Protein AF-A0A183H5X4-F1 (afdb_monomer)

Foldseek 3Di:
DCVVVCVQVVVVPVVPDDDDDDDDDDPPPPPVVVVCVVVLLVVLVVLLVDADPVLLVSLVVLLVVLPDPDDVVSNQNNLQSLLSSVVRDAFARACQSVLLSLLVVLLPPVCLVVLVSNVSSLVNNLSVLVCVVVSRYDHDCVVVVVSVVSSLPRPSCVVDCNNVSVVVVD

Structure (mmCIF, N/CA/C/O backbone):
data_AF-A0A183H5X4-F1
#
_entry.id   AF-A0A183H5X4-F1
#
loop_
_atom_site.group_PDB
_atom_site.id
_atom_site.type_symbol
_atom_site.label_atom_id
_atom_site.label_alt_id
_atom_site.label_comp_id
_atom_site.label_asym_id
_atom_site.label_entity_id
_atom_site.label_seq_id
_atom_site.pdbx_PDB_ins_code
_atom_site.Cartn_x
_atom_site.Cartn_y
_atom_site.Cartn_z
_atom_site.occupancy
_atom_site.B_iso_or_equiv
_atom_site.auth_seq_id
_atom_site.auth_comp_id
_atom_site.auth_asym_id
_atom_site.auth_atom_id
_atom_site.pdbx_PDB_model_num
ATOM 1 N N . MET A 1 1 ? -10.689 -0.444 -18.650 1.00 39.44 1 MET A N 1
ATOM 2 C CA . MET A 1 1 ? -9.301 -0.706 -18.199 1.00 39.44 1 MET A CA 1
ATOM 3 C C . MET A 1 1 ? -8.584 -1.876 -18.874 1.00 39.44 1 MET A C 1
ATOM 5 O O . MET A 1 1 ? -7.360 -1.835 -18.912 1.00 39.44 1 MET A O 1
ATOM 9 N N . SER A 1 2 ? -9.287 -2.850 -19.479 1.00 42.62 2 SER A N 1
ATOM 10 C CA . SER A 1 2 ? -8.666 -3.866 -20.360 1.00 42.62 2 SER A CA 1
ATOM 11 C C . SER A 1 2 ? -7.697 -3.231 -21.373 1.00 42.62 2 SER A C 1
ATOM 13 O O . SER A 1 2 ? -6.590 -3.710 -21.543 1.00 42.62 2 SER A O 1
ATOM 15 N N . TYR A 1 3 ? -8.033 -2.056 -21.918 1.00 42.81 3 TYR A N 1
ATOM 16 C CA . TYR A 1 3 ? -7.190 -1.339 -22.876 1.00 42.81 3 TYR A CA 1
ATOM 17 C C . TYR A 1 3 ? -5.846 -0.823 -22.341 1.00 42.81 3 TYR A C 1
ATOM 19 O O . TYR A 1 3 ? -4.865 -0.946 -23.053 1.00 42.81 3 TYR A O 1
ATOM 27 N N . ILE A 1 4 ? -5.746 -0.266 -21.127 1.00 48.03 4 ILE A N 1
ATOM 28 C CA . ILE A 1 4 ? -4.452 0.248 -20.623 1.00 48.03 4 ILE A CA 1
ATOM 29 C C . ILE A 1 4 ? -3.540 -0.919 -20.247 1.00 48.03 4 ILE A C 1
ATOM 31 O O . ILE A 1 4 ? -2.370 -0.935 -20.620 1.00 48.03 4 ILE A O 1
ATOM 35 N N . TYR A 1 5 ? -4.100 -1.932 -19.582 1.00 47.09 5 TYR A N 1
ATOM 36 C CA . TYR A 1 5 ? -3.395 -3.180 -19.303 1.00 47.09 5 TYR A CA 1
ATOM 37 C C . TYR A 1 5 ? -2.932 -3.861 -20.599 1.00 47.09 5 TYR A C 1
ATOM 39 O O . TYR A 1 5 ? -1.766 -4.227 -20.713 1.00 47.09 5 TYR A O 1
ATOM 47 N N . ASN A 1 6 ? -3.805 -3.943 -21.608 1.00 46.97 6 ASN A N 1
ATOM 48 C CA . ASN A 1 6 ? -3.473 -4.504 -22.913 1.00 46.97 6 ASN A CA 1
ATOM 49 C C . ASN A 1 6 ? -2.483 -3.634 -23.680 1.00 46.97 6 ASN A C 1
ATOM 51 O O . ASN A 1 6 ? -1.619 -4.195 -24.318 1.00 46.97 6 ASN A O 1
ATOM 55 N N . VAL A 1 7 ? -2.523 -2.303 -23.611 1.00 51.66 7 VAL A N 1
ATOM 56 C CA . VAL A 1 7 ? -1.516 -1.446 -24.265 1.00 51.66 7 VAL A CA 1
ATOM 57 C C . VAL A 1 7 ? -0.145 -1.637 -23.616 1.00 51.66 7 VAL A C 1
ATOM 59 O O . VAL A 1 7 ? 0.864 -1.684 -24.315 1.00 51.66 7 VAL A O 1
ATOM 62 N N . ILE A 1 8 ? -0.087 -1.804 -22.294 1.00 52.06 8 ILE A N 1
ATOM 63 C CA . ILE A 1 8 ? 1.169 -2.092 -21.595 1.00 52.06 8 ILE A CA 1
ATOM 64 C C . ILE A 1 8 ? 1.673 -3.506 -21.944 1.00 52.06 8 ILE A C 1
ATOM 66 O O . ILE A 1 8 ? 2.852 -3.656 -22.252 1.00 52.06 8 ILE A O 1
ATOM 70 N N . ASN A 1 9 ? 0.799 -4.522 -21.971 1.00 48.97 9 ASN A N 1
ATOM 71 C CA . ASN A 1 9 ? 1.170 -5.911 -22.286 1.00 48.97 9 ASN A CA 1
ATOM 72 C C . ASN A 1 9 ? 1.421 -6.184 -23.778 1.00 48.97 9 ASN A C 1
ATOM 74 O O . ASN A 1 9 ? 2.292 -6.980 -24.106 1.00 48.97 9 ASN A O 1
ATOM 78 N N . TYR A 1 10 ? 0.693 -5.538 -24.687 1.00 46.91 10 TYR A N 1
ATOM 79 C CA . TYR A 1 10 ? 0.825 -5.721 -26.137 1.00 46.91 10 TYR A CA 1
ATOM 80 C C . TYR A 1 10 ? 2.208 -5.258 -26.616 1.00 46.91 10 TYR A C 1
ATOM 82 O O . TYR A 1 10 ? 2.874 -5.948 -27.383 1.00 46.91 10 TYR A O 1
ATOM 90 N N . ASN A 1 11 ? 2.708 -4.162 -26.036 1.00 45.00 11 ASN A N 1
ATOM 91 C CA . ASN A 1 11 ? 4.072 -3.676 -26.263 1.00 45.00 11 ASN A CA 1
ATOM 92 C C . ASN A 1 11 ? 5.167 -4.555 -25.619 1.00 45.00 11 ASN A C 1
ATOM 94 O O . ASN A 1 11 ? 6.341 -4.394 -25.940 1.00 45.00 11 ASN A O 1
ATOM 98 N N . LEU A 1 12 ? 4.811 -5.469 -24.707 1.00 49.91 12 LEU A N 1
ATOM 99 C CA . LEU A 1 12 ? 5.718 -6.486 -24.158 1.00 49.91 12 LEU A CA 1
ATOM 100 C C . LEU A 1 12 ? 5.744 -7.754 -25.029 1.00 49.91 12 LEU A C 1
ATOM 102 O O . LEU A 1 12 ? 6.777 -8.415 -25.100 1.00 49.91 12 LEU A O 1
ATOM 106 N N . SER A 1 13 ? 4.635 -8.095 -25.699 1.00 39.81 13 SER A N 1
ATOM 107 C CA . SER A 1 13 ? 4.512 -9.313 -26.514 1.00 39.81 13 SER A CA 1
ATOM 108 C C . SER A 1 13 ? 5.053 -9.195 -27.943 1.00 39.81 13 SER A C 1
ATOM 110 O O . SER A 1 13 ? 5.489 -10.204 -28.490 1.00 39.81 13 SER A O 1
ATOM 112 N N . GLU A 1 14 ? 5.096 -8.000 -28.543 1.00 40.25 14 GLU A N 1
ATOM 113 C CA . GLU A 1 14 ? 5.654 -7.802 -29.901 1.00 40.25 14 GLU A CA 1
ATOM 114 C C . GLU A 1 14 ? 7.188 -7.964 -29.982 1.00 40.25 14 GLU A C 1
ATOM 116 O O . GLU A 1 14 ? 7.762 -7.910 -31.064 1.00 40.25 14 GLU A O 1
ATOM 121 N N . SER A 1 15 ? 7.874 -8.221 -28.862 1.00 42.91 15 SER A N 1
ATOM 122 C CA . SER A 1 15 ? 9.325 -8.460 -28.833 1.00 42.91 15 SER A CA 1
ATOM 123 C C . SER A 1 15 ? 9.739 -9.919 -29.097 1.00 42.91 15 SER A C 1
ATOM 125 O O . SER A 1 15 ? 10.938 -10.178 -29.177 1.00 42.91 15 SER A O 1
ATOM 127 N N . ASN A 1 16 ? 8.798 -10.868 -29.199 1.00 34.72 16 ASN A N 1
ATOM 128 C CA . ASN A 1 16 ? 9.095 -12.310 -29.280 1.00 34.72 16 ASN A CA 1
ATOM 129 C C . ASN A 1 16 ? 8.481 -13.004 -30.513 1.00 34.72 16 ASN A C 1
ATOM 131 O O . ASN A 1 16 ? 8.108 -14.174 -30.437 1.00 34.72 16 ASN A O 1
ATOM 135 N N . SER A 1 17 ? 8.359 -12.320 -31.652 1.00 34.66 17 SER A N 1
ATOM 136 C CA . SER A 1 17 ? 8.155 -13.016 -32.928 1.00 34.66 17 SER A CA 1
ATOM 137 C C . SER A 1 17 ? 9.508 -13.239 -33.598 1.00 34.66 17 SER A C 1
ATOM 139 O O . SER A 1 17 ? 10.118 -12.293 -34.094 1.00 34.66 17 SER A O 1
ATOM 141 N N . ASP A 1 18 ? 9.962 -14.493 -33.558 1.00 40.56 18 ASP A N 1
ATOM 142 C CA . ASP A 1 18 ? 11.098 -15.015 -34.311 1.00 40.56 18 ASP A CA 1
ATOM 143 C C . ASP A 1 18 ? 11.001 -14.606 -35.784 1.00 40.56 18 ASP A C 1
ATOM 145 O O . ASP A 1 18 ? 10.139 -15.102 -36.508 1.00 40.56 18 ASP A O 1
ATOM 149 N N . ASP A 1 19 ? 11.928 -13.760 -36.232 1.00 35.66 19 ASP A N 1
ATOM 150 C CA . ASP A 1 19 ? 12.304 -13.698 -37.638 1.00 35.66 19 ASP A CA 1
ATOM 151 C C . ASP A 1 19 ? 13.794 -14.019 -37.745 1.00 35.66 19 ASP A C 1
ATOM 153 O O . ASP A 1 19 ? 14.685 -13.332 -37.235 1.00 35.66 19 ASP A O 1
ATOM 157 N N . THR A 1 20 ? 14.047 -15.180 -38.331 1.00 40.50 20 THR A N 1
ATOM 158 C CA . THR A 1 20 ? 15.355 -15.804 -38.438 1.00 40.50 20 THR A CA 1
ATOM 159 C C . THR A 1 20 ? 16.104 -15.170 -39.603 1.00 40.50 20 THR A C 1
ATOM 161 O O . THR A 1 20 ? 15.854 -15.552 -40.734 1.00 40.50 20 THR A O 1
ATOM 164 N N . THR A 1 21 ? 17.058 -14.269 -39.346 1.00 35.94 21 THR A N 1
ATOM 165 C CA . THR A 1 21 ? 18.313 -14.168 -40.123 1.00 35.94 21 THR A CA 1
ATOM 166 C C . THR A 1 21 ? 19.316 -13.218 -39.462 1.00 35.94 21 THR A C 1
ATOM 168 O O . THR A 1 21 ? 19.094 -12.018 -39.402 1.00 35.94 21 THR A O 1
ATOM 171 N N . SER A 1 22 ? 20.448 -13.799 -39.052 1.00 36.97 22 SER A N 1
ATOM 172 C CA . SER A 1 22 ? 21.815 -13.348 -39.355 1.00 36.97 22 SER A CA 1
ATOM 173 C C . SER A 1 22 ? 22.238 -11.900 -39.032 1.00 36.97 22 SER A C 1
ATOM 175 O O . SER A 1 22 ? 21.856 -10.963 -39.716 1.00 36.97 22 SER A O 1
ATOM 177 N N . GLU A 1 23 ? 23.212 -11.823 -38.114 1.00 31.78 23 GLU A N 1
ATOM 178 C CA . GLU A 1 23 ? 24.230 -10.773 -37.888 1.00 31.78 23 GLU A CA 1
ATOM 179 C C . GLU A 1 23 ? 24.094 -9.874 -36.643 1.00 31.78 23 GLU A C 1
ATOM 181 O O . GLU A 1 23 ? 23.334 -8.919 -36.554 1.00 31.78 23 GLU A O 1
ATOM 186 N N . VAL A 1 24 ? 24.945 -10.227 -35.671 1.00 43.81 24 VAL A N 1
ATOM 187 C CA . VAL A 1 24 ? 25.684 -9.398 -34.709 1.00 43.81 24 VAL A CA 1
ATOM 188 C C . VAL A 1 24 ? 25.389 -7.890 -34.753 1.00 43.81 24 VAL A C 1
ATOM 190 O O . VAL A 1 24 ? 25.966 -7.157 -35.547 1.00 43.81 24 VAL A O 1
ATOM 193 N N . SER A 1 25 ? 24.610 -7.394 -33.789 1.00 32.56 25 SER A N 1
ATOM 194 C CA . SER A 1 25 ? 25.022 -6.310 -32.873 1.00 32.56 25 SER A CA 1
ATOM 195 C C . SER A 1 25 ? 23.861 -5.852 -31.979 1.00 32.56 25 SER A C 1
ATOM 197 O O . SER A 1 25 ? 22.858 -5.318 -32.430 1.00 32.56 25 SER A O 1
ATOM 199 N N . SER A 1 26 ? 24.025 -6.068 -30.672 1.00 42.66 26 SER A N 1
ATOM 200 C CA . SER A 1 26 ? 23.536 -5.208 -29.583 1.00 42.66 26 SER A CA 1
ATOM 201 C C . SER A 1 26 ? 22.272 -4.367 -29.841 1.00 42.66 26 SER A C 1
ATOM 203 O O . SER A 1 26 ? 22.353 -3.143 -29.964 1.00 42.66 26 SER A O 1
ATOM 205 N N . ILE A 1 27 ? 21.087 -4.977 -29.790 1.00 38.41 27 ILE A N 1
ATOM 206 C CA . ILE A 1 27 ? 19.839 -4.217 -29.634 1.00 38.41 27 ILE A CA 1
ATOM 207 C C . ILE A 1 27 ? 19.611 -3.979 -28.136 1.00 38.41 27 ILE A C 1
ATOM 209 O O . ILE A 1 27 ? 18.723 -4.531 -27.497 1.00 38.41 27 ILE A O 1
ATOM 213 N N . ASN A 1 28 ? 20.442 -3.114 -27.553 1.00 43.44 28 ASN A N 1
ATOM 214 C CA . ASN A 1 28 ? 19.941 -2.266 -26.480 1.00 43.44 28 ASN A CA 1
ATOM 215 C C . ASN A 1 28 ? 18.925 -1.344 -27.161 1.00 43.44 28 ASN A C 1
ATOM 217 O O . ASN A 1 28 ? 19.322 -0.546 -28.005 1.00 43.44 28 ASN A O 1
ATOM 221 N N . HIS A 1 29 ? 17.631 -1.465 -26.854 1.00 42.47 29 HIS A N 1
ATOM 222 C CA . HIS A 1 29 ? 16.596 -0.547 -27.342 1.00 42.47 29 HIS A CA 1
ATOM 223 C C . HIS A 1 29 ? 16.358 0.585 -26.318 1.00 42.47 29 HIS A C 1
ATOM 225 O O . HIS A 1 29 ? 15.476 0.481 -25.467 1.00 42.47 29 HIS A O 1
ATOM 231 N N . PRO A 1 30 ? 17.110 1.705 -26.368 1.00 45.62 30 PRO A N 1
ATOM 232 C CA . PRO A 1 30 ? 16.879 2.867 -25.508 1.00 45.62 30 PRO A CA 1
ATOM 233 C C . PRO A 1 30 ? 15.556 3.591 -25.810 1.00 45.62 30 PRO A C 1
ATOM 235 O O . PRO A 1 30 ? 15.035 4.288 -24.946 1.00 45.62 30 PRO A O 1
ATOM 238 N N . ARG A 1 31 ? 14.959 3.399 -26.998 1.00 44.38 31 ARG A N 1
ATOM 239 C CA . ARG A 1 31 ? 13.718 4.093 -27.399 1.00 44.38 31 ARG A CA 1
ATOM 240 C C . ARG A 1 31 ? 12.481 3.654 -26.608 1.00 44.38 31 ARG A C 1
ATOM 242 O O . ARG A 1 31 ? 11.603 4.476 -26.362 1.00 44.38 31 ARG A O 1
ATOM 249 N N . THR A 1 32 ? 12.422 2.399 -26.163 1.00 50.22 32 THR A N 1
ATOM 250 C CA . THR A 1 32 ? 11.2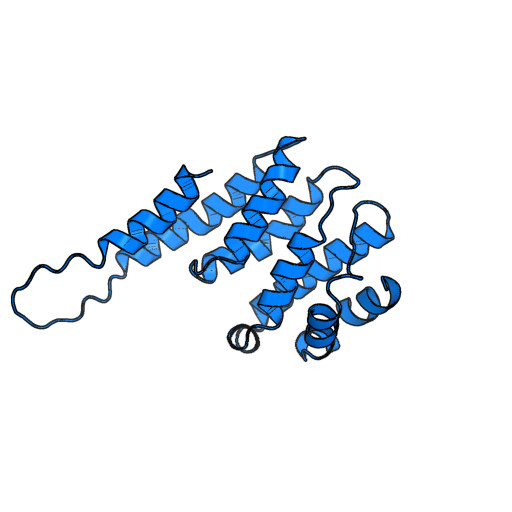82 1.868 -25.395 1.00 50.22 32 THR A CA 1
ATOM 251 C C . THR A 1 32 ? 11.227 2.464 -23.983 1.00 50.22 32 THR A C 1
ATOM 253 O O . THR A 1 32 ? 10.149 2.686 -23.436 1.00 50.22 32 THR A O 1
ATOM 256 N N . TYR A 1 33 ? 12.381 2.817 -23.407 1.00 51.16 33 TYR A N 1
ATOM 257 C CA . TYR A 1 33 ? 12.461 3.421 -22.075 1.00 51.16 33 TYR A CA 1
ATOM 258 C C . TYR A 1 33 ? 12.039 4.896 -22.051 1.00 51.16 33 TYR A C 1
ATOM 260 O O . TYR A 1 33 ? 11.435 5.328 -21.070 1.00 51.16 33 TYR A O 1
ATOM 268 N N . ASP A 1 34 ? 12.287 5.653 -23.122 1.00 54.12 34 ASP A N 1
ATOM 269 C CA . ASP A 1 34 ? 11.902 7.071 -23.209 1.00 54.12 34 ASP A CA 1
ATOM 270 C C . ASP A 1 34 ? 10.383 7.268 -23.238 1.00 54.12 34 ASP A C 1
ATOM 272 O O . ASP A 1 34 ? 9.857 8.194 -22.615 1.00 54.12 34 ASP A O 1
ATOM 276 N N . TYR A 1 35 ? 9.660 6.386 -23.933 1.00 56.19 35 TYR A N 1
ATOM 277 C CA . TYR A 1 35 ? 8.198 6.414 -23.947 1.00 56.19 35 TYR A CA 1
ATOM 278 C C . TYR A 1 35 ? 7.633 6.059 -22.568 1.00 56.19 35 TYR A C 1
ATOM 280 O O . TYR A 1 35 ? 6.750 6.754 -22.068 1.00 56.19 35 TYR A O 1
ATOM 288 N N . LEU A 1 36 ? 8.217 5.064 -21.894 1.00 53.81 36 LEU A N 1
ATOM 289 C CA . LEU A 1 36 ? 7.843 4.712 -20.526 1.00 53.81 36 LEU A CA 1
ATOM 290 C C . LEU A 1 36 ? 8.097 5.866 -19.551 1.00 53.81 36 LEU A C 1
ATOM 292 O O . LEU A 1 36 ? 7.216 6.171 -18.760 1.00 53.81 36 LEU A O 1
ATOM 296 N N . ILE A 1 37 ? 9.230 6.572 -19.636 1.00 57.91 37 ILE A N 1
ATOM 297 C CA . ILE A 1 37 ? 9.507 7.756 -18.796 1.00 57.91 37 ILE A CA 1
ATOM 298 C C . ILE A 1 37 ? 8.444 8.852 -18.985 1.00 57.91 37 ILE A C 1
ATOM 300 O O . ILE A 1 37 ? 8.133 9.554 -18.028 1.00 57.91 37 ILE A O 1
ATOM 304 N N . LYS A 1 38 ? 7.862 8.985 -20.183 1.00 61.66 38 LYS A N 1
ATOM 305 C CA . LYS A 1 38 ? 6.798 9.964 -20.476 1.00 61.66 38 LYS A CA 1
ATOM 306 C C . LYS A 1 38 ? 5.408 9.490 -20.047 1.00 61.66 38 LYS A C 1
ATOM 308 O O . LYS A 1 38 ? 4.620 10.292 -19.556 1.00 61.66 38 LYS A O 1
ATOM 313 N N . ILE A 1 39 ? 5.106 8.203 -20.207 1.00 62.44 39 ILE A N 1
ATOM 314 C CA . ILE A 1 39 ? 3.817 7.629 -19.799 1.00 62.44 39 ILE A CA 1
ATOM 315 C C . ILE A 1 39 ? 3.725 7.472 -18.284 1.00 62.44 39 ILE A C 1
ATOM 317 O O . ILE A 1 39 ? 2.645 7.612 -17.730 1.00 62.44 39 ILE A O 1
ATOM 321 N N . VAL A 1 40 ? 4.830 7.157 -17.609 1.00 63.00 40 VAL A N 1
ATOM 322 C CA . VAL A 1 40 ? 4.858 6.856 -16.171 1.00 63.00 40 VAL A CA 1
ATOM 323 C C . VAL A 1 40 ? 4.213 7.981 -15.339 1.00 63.00 40 VAL A C 1
ATOM 325 O O . VAL A 1 40 ? 3.267 7.681 -14.607 1.00 63.00 40 VAL A O 1
ATOM 328 N N . PRO A 1 41 ? 4.623 9.261 -15.474 1.00 62.59 41 PRO A N 1
ATOM 329 C CA . PRO A 1 41 ? 3.934 10.372 -14.824 1.00 62.59 41 PRO A CA 1
ATOM 330 C C . PRO A 1 41 ? 2.505 10.536 -15.337 1.00 62.59 41 PRO A C 1
ATOM 332 O O . PRO A 1 41 ? 1.606 10.805 -14.555 1.00 62.59 41 PRO A O 1
ATOM 335 N N . ALA A 1 42 ? 2.267 10.332 -16.637 1.00 66.12 42 ALA A N 1
ATOM 336 C CA . ALA A 1 42 ? 0.938 10.483 -17.220 1.00 66.12 42 ALA A CA 1
ATOM 337 C C . ALA A 1 42 ? -0.077 9.479 -16.649 1.00 66.12 42 ALA A C 1
ATOM 339 O O . ALA A 1 42 ? -1.195 9.878 -16.373 1.00 66.12 42 ALA A O 1
ATOM 340 N N . ILE A 1 43 ? 0.294 8.215 -16.410 1.00 65.31 43 ILE A N 1
ATOM 341 C CA . ILE A 1 43 ? -0.574 7.212 -15.767 1.00 65.31 43 ILE A CA 1
ATOM 342 C C . ILE A 1 43 ? -0.851 7.605 -14.319 1.00 65.31 43 ILE A C 1
ATOM 344 O O . ILE A 1 43 ? -1.996 7.544 -13.879 1.00 65.31 43 ILE A O 1
ATOM 348 N N . ALA A 1 44 ? 0.182 8.023 -13.586 1.00 63.06 44 ALA A N 1
ATOM 349 C CA . ALA A 1 44 ? 0.033 8.417 -12.192 1.00 63.06 44 ALA A CA 1
ATOM 350 C C . ALA A 1 44 ? -0.859 9.670 -12.058 1.00 63.06 44 ALA A C 1
ATOM 352 O O . ALA A 1 44 ? -1.782 9.685 -11.250 1.00 63.06 44 ALA A O 1
ATOM 353 N N . HIS A 1 45 ? -0.682 10.668 -12.929 1.00 65.31 45 HIS A N 1
ATOM 354 C CA . HIS A 1 45 ? -1.538 11.855 -12.990 1.00 65.31 45 HIS A CA 1
ATOM 355 C C . HIS A 1 45 ? -2.943 11.569 -13.537 1.00 65.31 45 HIS A C 1
ATOM 357 O O . HIS A 1 45 ? -3.900 12.192 -13.087 1.00 65.31 45 HIS A O 1
ATOM 363 N N . LEU A 1 46 ? -3.101 10.616 -14.462 1.00 64.81 46 LEU A N 1
ATOM 364 C CA . LEU A 1 46 ? -4.417 10.194 -14.945 1.00 64.81 46 LEU A CA 1
ATOM 365 C C . LEU A 1 46 ? -5.230 9.593 -13.796 1.00 64.81 46 LEU A C 1
ATOM 367 O O . LEU A 1 46 ? -6.393 9.937 -13.634 1.00 64.81 46 LEU A O 1
ATOM 371 N N . LEU A 1 47 ? -4.608 8.780 -12.938 1.00 61.91 47 LEU A N 1
ATOM 372 C CA . LEU A 1 47 ? -5.261 8.239 -11.741 1.00 61.91 47 LEU A CA 1
ATOM 373 C C . LEU A 1 47 ? -5.704 9.334 -10.756 1.00 61.91 47 LEU A C 1
ATOM 375 O O . LEU A 1 47 ? -6.696 9.150 -10.059 1.00 61.91 47 LEU A O 1
ATOM 379 N N . LEU A 1 48 ? -5.024 10.485 -10.736 1.00 61.25 48 LEU A N 1
ATOM 380 C CA . LEU A 1 48 ? -5.411 11.655 -9.938 1.00 61.25 48 LEU A CA 1
ATOM 381 C C . LEU A 1 48 ? -6.520 12.506 -10.570 1.00 61.25 48 LEU A C 1
ATOM 383 O O . LEU A 1 48 ? -7.046 13.393 -9.897 1.00 61.25 48 LEU A O 1
ATOM 387 N N . SER A 1 49 ? -6.859 12.292 -11.843 1.00 63.06 49 SER A N 1
ATOM 388 C CA . SER A 1 49 ? -7.877 13.083 -12.552 1.00 63.06 49 SER A CA 1
ATOM 389 C C . SER A 1 49 ? -9.316 12.608 -12.324 1.00 63.06 49 SER A C 1
ATOM 391 O O . SER A 1 49 ? -10.248 13.310 -12.705 1.00 63.06 49 SER A O 1
ATOM 393 N N . PHE A 1 50 ? -9.494 11.453 -11.680 1.00 59.12 50 PHE A N 1
ATOM 394 C CA . PHE A 1 50 ? -10.802 10.891 -11.342 1.00 59.12 50 PHE A CA 1
ATOM 395 C C . PHE A 1 50 ? -11.247 11.332 -9.941 1.00 59.12 50 PHE A C 1
ATOM 397 O O . PHE A 1 50 ? -10.414 11.463 -9.045 1.00 59.12 50 PHE A O 1
ATOM 404 N N . ASP A 1 51 ? -12.557 11.517 -9.749 1.00 55.97 51 ASP A N 1
ATOM 405 C CA . ASP A 1 51 ? -13.180 11.900 -8.475 1.00 55.97 51 ASP A CA 1
ATOM 406 C C . ASP A 1 51 ? -14.457 11.051 -8.227 1.00 55.97 51 ASP A C 1
ATOM 408 O O . ASP A 1 51 ? -15.122 10.604 -9.162 1.00 55.97 51 ASP A O 1
ATOM 412 N N . GLY A 1 52 ? -14.848 10.843 -6.962 1.00 57.12 52 GLY A N 1
ATOM 413 C CA . GLY A 1 52 ? -16.152 10.253 -6.601 1.00 57.12 52 GLY A CA 1
ATOM 414 C C . GLY A 1 52 ? -16.215 8.715 -6.558 1.00 57.12 52 GLY A C 1
ATOM 415 O O . GLY A 1 52 ? -15.282 8.059 -6.111 1.00 57.12 52 GLY A O 1
ATOM 416 N N . ALA A 1 53 ? -17.352 8.121 -6.947 1.00 55.69 53 ALA A N 1
ATOM 417 C CA . ALA A 1 53 ? -17.605 6.673 -6.824 1.00 55.69 53 ALA A CA 1
ATOM 418 C C . ALA A 1 53 ? -16.678 5.808 -7.697 1.00 55.69 53 ALA A C 1
ATOM 420 O O . ALA A 1 53 ? -16.394 4.662 -7.354 1.00 55.69 53 ALA A O 1
ATOM 421 N N . GLU A 1 54 ? -16.157 6.380 -8.782 1.00 61.69 54 GLU A N 1
ATOM 422 C CA . GLU A 1 54 ? -15.188 5.730 -9.666 1.00 61.69 54 GLU A CA 1
ATOM 423 C C . GLU A 1 54 ? -13.902 5.372 -8.912 1.00 61.69 54 GLU A C 1
ATOM 425 O O . GLU A 1 54 ? -13.261 4.371 -9.211 1.00 61.69 54 GLU A O 1
ATOM 430 N N . LEU A 1 55 ? -13.555 6.119 -7.862 1.00 63.22 55 LEU A N 1
ATOM 431 C CA . LEU A 1 55 ? -12.281 5.984 -7.170 1.00 63.22 55 LEU A CA 1
ATOM 432 C C . LEU A 1 55 ? -12.075 4.620 -6.479 1.00 63.22 55 LEU A C 1
ATOM 434 O O . LEU A 1 55 ? -10.935 4.178 -6.351 1.00 63.22 55 LEU A O 1
ATOM 438 N N . PHE A 1 56 ? -13.147 3.923 -6.073 1.00 60.94 56 PHE A N 1
ATOM 439 C CA . PHE A 1 56 ? -13.050 2.581 -5.476 1.00 60.94 56 PHE A CA 1
ATOM 440 C C . PHE A 1 56 ? -12.559 1.540 -6.490 1.00 60.94 56 PHE A C 1
ATOM 442 O O . PHE A 1 56 ? -11.571 0.850 -6.233 1.00 60.94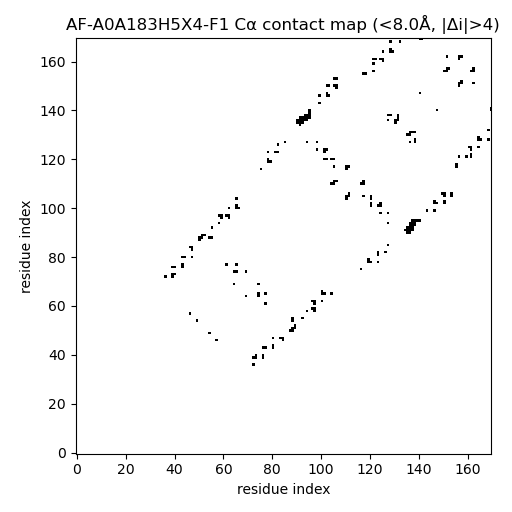 56 PHE A O 1
ATOM 449 N N . ASP A 1 57 ? -13.161 1.510 -7.684 1.00 65.31 57 ASP A N 1
ATOM 450 C CA . ASP A 1 57 ? -12.714 0.655 -8.794 1.00 65.31 57 ASP A CA 1
ATOM 451 C C . ASP A 1 57 ? -11.260 0.963 -9.186 1.00 65.31 57 ASP A C 1
ATOM 453 O O . ASP A 1 57 ? -10.547 0.121 -9.734 1.00 65.31 57 ASP A O 1
ATOM 457 N N . HIS A 1 58 ? -10.792 2.177 -8.888 1.00 71.12 58 HIS A N 1
ATOM 458 C CA . HIS A 1 58 ? -9.435 2.615 -9.182 1.00 71.12 58 HIS A CA 1
ATOM 459 C C . HIS A 1 58 ? -8.433 2.176 -8.109 1.00 71.12 58 HIS A C 1
ATOM 461 O O . HIS A 1 58 ? -7.289 1.893 -8.459 1.00 71.12 58 HIS A O 1
ATOM 467 N N . VAL A 1 59 ? -8.836 2.004 -6.840 1.00 76.69 59 VAL A N 1
ATOM 468 C CA . VAL A 1 59 ? -7.977 1.375 -5.813 1.00 76.69 59 VAL A CA 1
ATOM 469 C C . VAL A 1 59 ? -7.569 -0.028 -6.267 1.00 76.69 59 VAL A C 1
ATOM 471 O O . VAL A 1 59 ? -6.387 -0.373 -6.219 1.00 76.69 59 VAL A O 1
ATOM 474 N N . GLU A 1 60 ? -8.515 -0.822 -6.775 1.00 78.81 60 GLU A N 1
ATOM 475 C CA . GLU A 1 60 ? -8.225 -2.163 -7.296 1.00 78.81 60 GLU A CA 1
ATOM 476 C C . GLU A 1 60 ? -7.271 -2.130 -8.497 1.00 78.81 60 GLU A C 1
ATOM 478 O O . GLU A 1 60 ? -6.357 -2.953 -8.600 1.00 78.81 60 GLU A O 1
ATOM 483 N N . GLN A 1 61 ? -7.426 -1.147 -9.384 1.00 76.25 61 GLN A N 1
ATOM 484 C CA . GLN A 1 61 ? -6.554 -0.971 -10.548 1.00 76.25 61 GLN A CA 1
ATOM 485 C C . GLN A 1 61 ? -5.137 -0.559 -10.145 1.00 76.25 61 GLN A C 1
ATOM 487 O O . GLN A 1 61 ? -4.163 -1.100 -10.673 1.00 76.25 61 GLN A O 1
ATOM 492 N N . VAL A 1 62 ? -5.003 0.348 -9.176 1.00 78.88 62 VAL A N 1
ATOM 493 C CA . VAL A 1 62 ? -3.706 0.730 -8.608 1.00 78.88 62 VAL A CA 1
ATOM 494 C C . VAL A 1 62 ? -3.037 -0.483 -7.965 1.00 78.88 62 VAL A C 1
ATOM 496 O O . VAL A 1 62 ? -1.863 -0.750 -8.225 1.00 78.88 62 VAL A O 1
ATOM 499 N N . VAL A 1 63 ? -3.787 -1.284 -7.204 1.00 84.88 63 VAL A N 1
ATOM 500 C CA . VAL A 1 63 ? -3.301 -2.550 -6.636 1.00 84.88 63 VAL A CA 1
ATOM 501 C C . VAL A 1 63 ? -2.822 -3.510 -7.727 1.00 84.88 63 VAL A C 1
ATOM 503 O O . VAL A 1 63 ? -1.745 -4.096 -7.591 1.00 84.88 63 VAL A O 1
ATOM 506 N N . ALA A 1 64 ? -3.581 -3.666 -8.814 1.00 80.62 64 ALA A N 1
ATOM 507 C CA . ALA A 1 64 ? -3.203 -4.525 -9.933 1.00 80.62 64 ALA A CA 1
ATOM 508 C C . ALA A 1 64 ? -1.901 -4.054 -10.604 1.00 80.62 64 ALA A C 1
ATOM 510 O O . ALA A 1 64 ? -1.013 -4.868 -10.869 1.00 80.62 64 ALA A O 1
ATOM 511 N N . LEU A 1 65 ? -1.740 -2.742 -10.808 1.00 77.19 65 LEU A N 1
ATOM 512 C CA . LEU A 1 65 ? -0.513 -2.158 -11.357 1.00 77.19 65 LEU A CA 1
ATOM 513 C C . LEU A 1 65 ? 0.690 -2.384 -10.432 1.00 77.19 65 LEU A C 1
ATOM 515 O O . LEU A 1 65 ? 1.754 -2.784 -10.908 1.00 77.19 65 LEU A O 1
ATOM 519 N N . LEU A 1 66 ? 0.533 -2.208 -9.117 1.00 82.06 66 LEU A N 1
ATOM 520 C CA . LEU A 1 66 ? 1.609 -2.448 -8.146 1.00 82.06 66 LEU A CA 1
ATOM 521 C C . LEU A 1 66 ? 2.045 -3.923 -8.104 1.00 82.06 66 LEU A C 1
ATOM 523 O O . LEU A 1 66 ? 3.241 -4.203 -7.989 1.00 82.06 66 LEU A O 1
ATOM 527 N N . LYS A 1 67 ? 1.099 -4.861 -8.247 1.00 82.12 67 LYS A N 1
ATOM 528 C CA . LYS A 1 67 ? 1.361 -6.314 -8.252 1.00 82.12 67 LYS A CA 1
ATOM 529 C C . LYS A 1 67 ? 1.913 -6.849 -9.576 1.00 82.12 67 LYS A C 1
ATOM 531 O O . LYS A 1 67 ? 2.488 -7.930 -9.601 1.00 82.12 67 LYS A O 1
ATOM 536 N N . SER A 1 68 ? 1.730 -6.125 -10.674 1.00 75.50 68 SER A N 1
ATOM 537 C CA . SER A 1 68 ? 2.172 -6.564 -12.000 1.00 75.50 68 SER A CA 1
ATOM 538 C C . SER A 1 68 ? 3.704 -6.628 -12.145 1.00 75.50 68 SER A C 1
ATOM 540 O O . SER A 1 68 ? 4.454 -6.023 -11.371 1.00 75.50 68 SER A O 1
ATOM 542 N N . SER A 1 69 ? 4.178 -7.302 -13.196 1.00 70.44 69 SER A N 1
ATOM 543 C CA . SER A 1 69 ? 5.588 -7.326 -13.622 1.00 70.44 69 SER A CA 1
ATOM 544 C C . SER A 1 69 ? 6.038 -6.044 -14.342 1.00 70.44 69 SER A C 1
ATOM 546 O O . SER A 1 69 ? 7.098 -6.019 -14.967 1.00 70.44 69 SER A O 1
ATOM 548 N N . ILE A 1 70 ? 5.246 -4.968 -14.268 1.00 68.4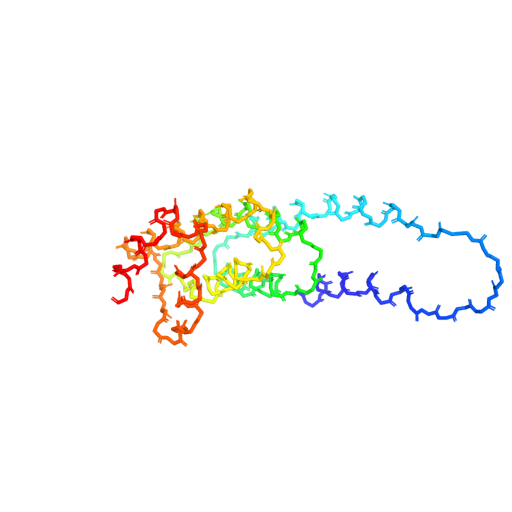4 70 ILE A N 1
ATOM 549 C CA . ILE A 1 70 ? 5.558 -3.687 -14.903 1.00 68.44 70 ILE A CA 1
ATOM 550 C C . ILE A 1 70 ? 6.879 -3.115 -14.366 1.00 68.44 70 ILE A C 1
ATOM 552 O O . ILE A 1 70 ? 7.273 -3.323 -13.214 1.00 68.44 70 ILE A O 1
ATOM 556 N N . PHE A 1 71 ? 7.545 -2.332 -15.219 1.00 70.44 71 PHE A N 1
ATOM 557 C CA . PHE A 1 71 ? 8.787 -1.637 -14.918 1.00 70.44 71 PHE A CA 1
ATOM 558 C C . PHE A 1 71 ? 8.737 -0.869 -13.589 1.00 70.44 71 PHE A C 1
ATOM 560 O O . PHE A 1 71 ? 7.837 -0.070 -13.326 1.00 70.44 71 PHE A O 1
ATOM 567 N N . TRP A 1 72 ? 9.767 -1.058 -12.766 1.00 74.38 72 TRP A N 1
ATOM 568 C CA . TRP A 1 72 ? 9.819 -0.542 -11.398 1.00 74.38 72 TRP A CA 1
ATOM 569 C C . TRP A 1 72 ? 9.670 0.984 -11.282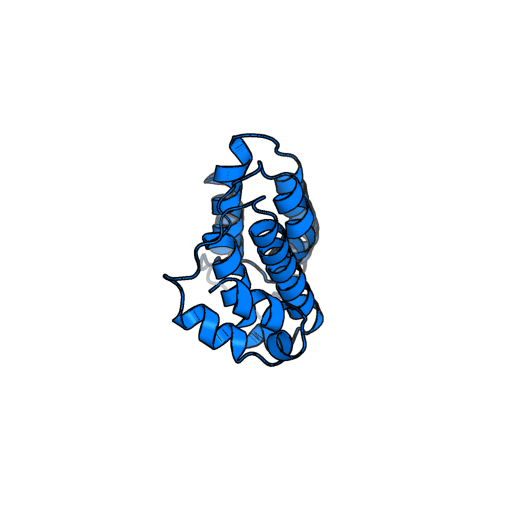 1.00 74.38 72 TRP A C 1
ATOM 571 O O . TRP A 1 72 ? 9.185 1.459 -10.258 1.00 74.38 72 TRP A O 1
ATOM 581 N N . LYS A 1 73 ? 10.043 1.766 -12.311 1.00 74.44 73 LYS A N 1
ATOM 582 C CA . LYS A 1 73 ? 9.832 3.227 -12.300 1.00 74.44 73 LYS A CA 1
ATOM 583 C C . LYS A 1 73 ? 8.351 3.607 -12.366 1.00 74.44 73 LYS A C 1
ATOM 585 O O . LYS A 1 73 ? 7.983 4.638 -11.819 1.00 74.44 73 LYS A O 1
ATOM 590 N N . VAL A 1 74 ? 7.500 2.774 -12.978 1.00 74.94 74 VAL A N 1
ATOM 591 C CA . VAL A 1 74 ? 6.038 2.956 -12.927 1.00 74.94 74 VAL A CA 1
ATOM 592 C C . VAL A 1 74 ? 5.564 2.775 -11.492 1.00 74.94 74 VAL A C 1
ATOM 594 O O . VAL A 1 74 ? 4.882 3.645 -10.964 1.00 74.94 74 VAL A O 1
ATOM 597 N N . LYS A 1 75 ? 5.997 1.695 -10.824 1.00 80.94 75 LYS A N 1
ATOM 598 C CA . LYS A 1 75 ? 5.687 1.471 -9.405 1.00 80.94 75 LYS A CA 1
ATOM 599 C C . LYS A 1 75 ? 6.183 2.636 -8.545 1.00 80.94 75 LYS A C 1
ATOM 601 O O . LYS A 1 75 ? 5.448 3.106 -7.691 1.00 80.94 75 LYS A O 1
ATOM 606 N N . GLN A 1 76 ? 7.382 3.158 -8.814 1.00 82.44 76 GLN A N 1
ATOM 607 C CA . GLN A 1 76 ? 7.914 4.341 -8.133 1.00 82.44 76 GLN A CA 1
ATOM 608 C C . GLN A 1 76 ? 7.026 5.575 -8.291 1.00 82.44 76 GLN A C 1
ATOM 610 O O . GLN A 1 76 ? 6.707 6.201 -7.285 1.00 82.44 76 GLN A O 1
ATOM 615 N N . ALA A 1 77 ? 6.621 5.923 -9.512 1.00 80.00 77 ALA A N 1
ATOM 616 C CA . ALA A 1 77 ? 5.756 7.080 -9.730 1.00 80.00 77 ALA A CA 1
ATOM 617 C C . ALA A 1 77 ? 4.376 6.895 -9.090 1.00 80.00 77 ALA A C 1
ATOM 619 O O . ALA A 1 77 ? 3.876 7.813 -8.453 1.00 80.00 77 ALA A O 1
ATOM 620 N N . LEU A 1 78 ? 3.803 5.691 -9.181 1.00 81.00 78 LEU A N 1
ATOM 621 C CA . LEU A 1 78 ? 2.547 5.371 -8.505 1.00 81.00 78 LEU A CA 1
ATOM 622 C C . LEU A 1 78 ? 2.668 5.558 -6.989 1.00 81.00 78 LEU A C 1
ATOM 624 O O . LEU A 1 78 ? 1.836 6.238 -6.404 1.00 81.00 78 LEU A O 1
ATOM 628 N N . ILE A 1 79 ? 3.719 5.021 -6.359 1.00 87.56 79 ILE A N 1
ATOM 629 C CA . ILE A 1 79 ? 3.954 5.187 -4.916 1.00 87.56 79 ILE A CA 1
ATOM 630 C C . ILE A 1 79 ? 4.086 6.670 -4.525 1.00 87.56 79 ILE A C 1
ATOM 632 O O . ILE A 1 79 ? 3.602 7.045 -3.462 1.00 87.56 79 ILE A O 1
ATOM 636 N N . ILE A 1 80 ? 4.705 7.512 -5.360 1.00 85.00 80 ILE A N 1
ATOM 637 C CA . ILE A 1 80 ? 4.840 8.956 -5.094 1.00 85.00 80 ILE A CA 1
ATOM 638 C C . ILE A 1 80 ? 3.479 9.665 -5.115 1.00 85.00 80 ILE A C 1
ATOM 640 O O . ILE A 1 80 ? 3.240 10.527 -4.274 1.00 85.00 80 ILE A O 1
ATOM 644 N N . GLU A 1 81 ? 2.589 9.299 -6.039 1.00 83.00 81 GLU A N 1
ATOM 645 C CA . GLU A 1 81 ? 1.270 9.938 -6.178 1.00 83.00 81 GLU A CA 1
ATOM 646 C C . GLU A 1 81 ? 0.195 9.341 -5.255 1.00 83.00 81 GLU A C 1
ATOM 648 O O . GLU A 1 81 ? -0.853 9.950 -5.026 1.00 83.00 81 GLU A O 1
ATOM 653 N N . LEU A 1 82 ? 0.444 8.156 -4.687 1.00 86.94 82 LEU A N 1
ATOM 654 C CA . LEU A 1 82 ? -0.505 7.454 -3.824 1.00 86.94 82 LEU A CA 1
ATOM 655 C C . LEU A 1 82 ? -1.045 8.283 -2.649 1.00 86.94 82 LEU A C 1
ATOM 657 O O . LEU A 1 82 ? -2.240 8.169 -2.392 1.00 86.94 82 LEU A O 1
ATOM 661 N N . PRO A 1 83 ? -0.257 9.106 -1.929 1.00 87.81 83 PRO A N 1
ATOM 662 C CA . PRO A 1 83 ? -0.797 9.938 -0.856 1.00 87.81 83 PRO A CA 1
ATOM 663 C C . PRO A 1 83 ? -1.901 10.884 -1.345 1.00 87.81 83 PRO A C 1
ATOM 665 O O . PRO A 1 83 ? -2.957 10.941 -0.719 1.00 87.81 83 PRO A O 1
ATOM 668 N N . TYR A 1 84 ? -1.701 11.542 -2.493 1.00 83.19 84 TYR A N 1
ATOM 669 C CA . TYR A 1 84 ? -2.698 12.432 -3.100 1.00 83.19 84 TYR A CA 1
ATOM 670 C C . TYR A 1 84 ? -3.926 11.661 -3.587 1.00 83.19 84 TYR A C 1
ATOM 672 O O . TYR A 1 84 ? -5.060 12.100 -3.404 1.00 83.19 84 TYR A O 1
ATOM 680 N N . PHE A 1 85 ? -3.715 10.482 -4.176 1.00 83.06 85 PHE A N 1
ATOM 681 C CA . PHE A 1 85 ? -4.811 9.607 -4.588 1.00 83.06 85 PHE A CA 1
ATOM 682 C C . PHE A 1 85 ? -5.658 9.164 -3.386 1.00 83.06 85 PHE A C 1
ATOM 684 O O . PHE A 1 85 ? -6.884 9.268 -3.407 1.00 83.06 85 PHE A O 1
ATOM 691 N N . ILE A 1 86 ? -5.005 8.721 -2.308 1.00 85.81 86 ILE A N 1
ATOM 692 C CA . ILE A 1 86 ? -5.662 8.324 -1.061 1.00 85.81 86 ILE A CA 1
ATOM 693 C C . ILE A 1 86 ? -6.422 9.518 -0.475 1.00 85.81 86 ILE A C 1
ATOM 695 O O . ILE A 1 86 ? -7.560 9.346 -0.048 1.00 85.81 86 ILE A O 1
ATOM 699 N N . GLU A 1 87 ? -5.835 10.719 -0.464 1.00 84.25 87 GLU A N 1
ATOM 700 C CA . GLU A 1 87 ? -6.473 11.954 0.019 1.00 84.25 87 GLU A CA 1
ATOM 701 C C . GLU A 1 87 ? -7.822 12.221 -0.659 1.00 84.25 87 GLU A C 1
ATOM 703 O O . GLU A 1 87 ? -8.803 12.497 0.032 1.00 84.25 87 GLU A O 1
ATOM 708 N N . LYS A 1 88 ? -7.891 12.041 -1.983 1.00 81.19 88 LYS A N 1
ATOM 709 C CA . LYS A 1 88 ? -9.112 12.212 -2.784 1.00 81.19 88 LYS A CA 1
ATOM 710 C C . LYS A 1 88 ? -10.174 11.131 -2.574 1.00 81.19 88 LYS A C 1
ATOM 712 O O . LYS A 1 88 ? -11.326 11.328 -2.961 1.00 81.19 88 LYS A O 1
ATOM 717 N N . CYS A 1 89 ? -9.815 9.991 -1.987 1.00 77.75 89 CYS A N 1
ATOM 718 C CA . CYS A 1 89 ? -10.773 8.925 -1.722 1.00 77.75 89 CYS A CA 1
ATOM 719 C C . CYS A 1 89 ? -11.827 9.345 -0.703 1.00 77.75 89 CYS A C 1
ATOM 721 O O . CYS A 1 89 ? -11.530 10.003 0.296 1.00 77.75 89 CYS A O 1
ATOM 723 N N . ALA A 1 90 ? -13.061 8.896 -0.945 1.00 70.31 90 ALA A N 1
ATOM 724 C CA . ALA A 1 90 ? -14.166 9.089 -0.023 1.00 70.31 90 ALA A CA 1
ATOM 725 C C . ALA A 1 90 ? -13.820 8.567 1.381 1.00 70.31 90 ALA A C 1
ATOM 727 O O . ALA A 1 90 ? -13.120 7.561 1.546 1.00 70.31 90 ALA A O 1
ATOM 728 N N . SER A 1 91 ? -14.362 9.238 2.400 1.00 70.75 91 SER A N 1
ATOM 729 C CA . SER A 1 91 ? -14.311 8.751 3.776 1.00 70.75 91 SER A CA 1
ATOM 730 C C . SER A 1 91 ? -14.880 7.330 3.845 1.00 70.75 91 SER A C 1
ATOM 732 O O . SER A 1 91 ? -15.965 7.084 3.320 1.00 70.75 91 SER A O 1
ATOM 734 N N . HIS A 1 92 ? -14.164 6.427 4.516 1.00 76.06 92 HIS A N 1
ATOM 735 C CA . HIS A 1 92 ? -14.463 4.993 4.656 1.00 76.06 92 HIS A CA 1
ATOM 736 C C . HIS A 1 92 ? -14.117 4.092 3.459 1.00 76.06 92 HIS A C 1
ATOM 738 O O . HIS A 1 92 ? -14.535 2.936 3.446 1.00 76.06 92 HIS A O 1
ATOM 744 N N . ALA A 1 93 ? -13.309 4.554 2.500 1.00 84.88 93 ALA A N 1
ATOM 745 C CA . ALA A 1 93 ? -12.694 3.649 1.527 1.00 84.88 93 ALA A CA 1
ATOM 746 C C . ALA A 1 93 ? -11.878 2.541 2.228 1.00 84.88 93 ALA A C 1
ATOM 748 O O . ALA A 1 93 ? -11.205 2.797 3.232 1.00 84.88 93 ALA A O 1
ATOM 749 N N . ASP A 1 94 ? -11.936 1.314 1.704 1.00 88.62 94 ASP A N 1
ATOM 750 C CA . ASP A 1 94 ? -11.132 0.189 2.191 1.00 88.62 94 ASP A CA 1
ATOM 751 C C . ASP A 1 94 ? -9.779 0.156 1.476 1.00 88.62 94 ASP A C 1
ATOM 753 O O . ASP A 1 94 ? -9.696 -0.087 0.272 1.00 88.62 94 ASP A O 1
ATOM 757 N N . PHE A 1 95 ? -8.708 0.392 2.233 1.00 91.19 95 PHE A N 1
ATOM 758 C CA . PHE A 1 95 ? -7.338 0.375 1.723 1.00 91.19 95 PHE A CA 1
ATOM 759 C C . PHE A 1 95 ? -6.565 -0.881 2.103 1.00 91.19 95 PHE A C 1
ATOM 761 O O . PHE A 1 95 ? -5.353 -0.931 1.898 1.00 91.19 95 PHE A O 1
ATOM 768 N N . THR A 1 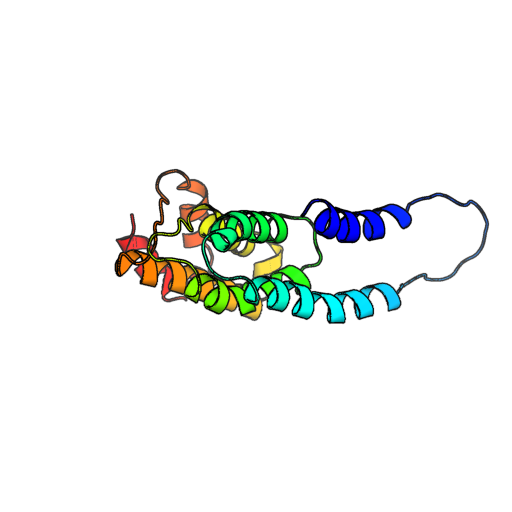96 ? -7.222 -1.914 2.628 1.00 91.50 96 THR A N 1
ATOM 769 C CA . THR A 1 96 ? -6.563 -3.156 3.056 1.00 91.50 96 THR A CA 1
ATOM 770 C C . THR A 1 96 ? -5.730 -3.771 1.936 1.00 91.50 96 THR A C 1
ATOM 772 O O . THR A 1 96 ? -4.555 -4.088 2.124 1.00 91.50 96 THR A O 1
ATOM 775 N N . THR A 1 97 ? -6.304 -3.894 0.742 1.00 91.06 97 THR A N 1
ATOM 776 C CA . THR A 1 97 ? -5.629 -4.493 -0.418 1.00 91.06 97 THR A CA 1
ATOM 777 C C . THR A 1 97 ? -4.465 -3.638 -0.920 1.00 91.06 97 THR A C 1
ATOM 779 O O . THR A 1 97 ? -3.425 -4.188 -1.293 1.00 91.06 97 THR A O 1
ATOM 782 N N . LEU A 1 98 ? -4.608 -2.310 -0.877 1.00 92.00 98 LEU A N 1
ATOM 783 C CA . LEU A 1 98 ? -3.556 -1.352 -1.212 1.00 92.00 98 LEU A CA 1
ATOM 784 C C . LEU A 1 98 ? -2.403 -1.408 -0.212 1.00 92.00 98 LEU A C 1
ATOM 786 O O . LEU A 1 98 ? -1.248 -1.534 -0.616 1.00 92.00 98 LEU A O 1
ATOM 790 N N . PHE A 1 99 ? -2.715 -1.394 1.081 1.00 93.62 99 PHE A N 1
ATOM 791 C CA . PHE A 1 99 ? -1.739 -1.512 2.157 1.00 93.62 99 PHE A CA 1
ATOM 792 C C . PHE A 1 99 ? -0.913 -2.793 2.010 1.00 93.62 99 PHE A C 1
ATOM 794 O O . PHE A 1 99 ? 0.318 -2.762 2.056 1.00 93.62 99 PHE A O 1
ATOM 801 N N . VAL A 1 100 ? -1.580 -3.924 1.765 1.00 92.31 100 VAL A N 1
ATOM 802 C CA . VAL A 1 100 ? -0.916 -5.213 1.541 1.00 92.31 100 VAL A CA 1
ATOM 803 C C . VAL A 1 100 ? -0.035 -5.179 0.290 1.00 92.31 100 VAL A C 1
ATOM 805 O O . VAL A 1 100 ? 1.096 -5.654 0.342 1.00 92.31 100 VAL A O 1
ATOM 808 N N . ALA A 1 101 ? -0.501 -4.597 -0.819 1.00 91.00 101 ALA A N 1
ATOM 809 C CA . ALA A 1 101 ? 0.292 -4.499 -2.046 1.00 91.00 101 ALA A CA 1
ATOM 810 C C . ALA A 1 101 ? 1.577 -3.678 -1.845 1.00 91.00 101 ALA A C 1
ATOM 812 O O . ALA A 1 101 ? 2.651 -4.110 -2.256 1.00 91.00 101 ALA A O 1
ATOM 813 N N . VAL A 1 102 ? 1.487 -2.532 -1.165 1.00 91.44 102 VAL A N 1
ATOM 814 C CA . VAL A 1 102 ? 2.656 -1.695 -0.846 1.00 91.44 102 VAL A CA 1
ATOM 815 C C . VAL A 1 102 ? 3.589 -2.396 0.153 1.00 91.44 102 VAL A C 1
ATOM 817 O O . VAL A 1 102 ? 4.809 -2.309 0.025 1.00 91.44 102 VAL A O 1
ATOM 820 N N . SER A 1 103 ? 3.037 -3.148 1.108 1.00 90.25 103 SER A N 1
ATOM 821 C CA . SER A 1 103 ? 3.825 -3.947 2.057 1.00 90.25 103 SER A CA 1
ATOM 822 C C . SER A 1 103 ? 4.626 -5.043 1.358 1.00 90.25 103 SER A C 1
ATOM 824 O O . SER A 1 103 ? 5.803 -5.223 1.654 1.00 90.25 103 SER A O 1
ATOM 826 N N . LEU A 1 104 ? 4.015 -5.741 0.396 1.00 89.25 104 LEU A N 1
ATOM 827 C CA . LEU A 1 104 ? 4.694 -6.776 -0.382 1.00 89.25 104 LEU A CA 1
ATOM 828 C C . LEU A 1 104 ? 5.879 -6.203 -1.163 1.00 89.25 104 LEU A C 1
ATOM 830 O O . LEU A 1 104 ? 6.964 -6.777 -1.099 1.00 89.25 104 LEU A O 1
ATOM 834 N N . LEU A 1 105 ? 5.713 -5.026 -1.781 1.00 87.31 105 LEU A N 1
ATOM 835 C CA . LEU A 1 105 ? 6.818 -4.321 -2.437 1.00 87.31 105 LEU A CA 1
ATOM 836 C C . LEU A 1 105 ? 7.984 -4.089 -1.463 1.00 87.31 105 LEU A C 1
ATOM 838 O O . LEU A 1 105 ? 9.126 -4.386 -1.785 1.00 87.31 105 LEU A O 1
ATOM 842 N N . LEU A 1 106 ? 7.728 -3.638 -0.235 1.00 85.50 106 LEU A N 1
ATOM 843 C CA . LEU A 1 106 ? 8.798 -3.445 0.754 1.00 85.50 106 LEU A CA 1
ATOM 844 C C . LEU A 1 106 ? 9.540 -4.729 1.142 1.00 85.50 106 LEU A C 1
ATOM 846 O O . LEU A 1 106 ? 10.719 -4.667 1.494 1.00 85.50 106 LEU A O 1
ATOM 850 N N . THR A 1 107 ? 8.852 -5.867 1.109 1.00 80.81 107 THR A N 1
ATOM 851 C CA . THR A 1 107 ? 9.417 -7.167 1.495 1.00 80.81 107 THR A CA 1
ATOM 852 C C . THR A 1 107 ? 10.113 -7.904 0.347 1.00 80.81 107 THR A C 1
ATOM 854 O O . THR A 1 107 ? 10.864 -8.843 0.602 1.00 80.81 107 THR A O 1
ATOM 857 N N . GLU A 1 108 ? 9.913 -7.485 -0.906 1.00 78.62 108 GLU A N 1
ATOM 858 C CA . GLU A 1 108 ? 10.603 -8.054 -2.067 1.00 78.62 108 GLU A CA 1
ATOM 859 C C . GLU A 1 108 ? 12.100 -7.670 -2.057 1.00 78.62 108 GLU A C 1
ATOM 861 O O . GLU A 1 108 ? 12.474 -6.498 -1.949 1.00 78.62 108 GLU A O 1
ATOM 866 N N . ASN A 1 109 ? 12.976 -8.680 -2.168 1.00 52.94 109 ASN A N 1
ATOM 867 C CA . ASN A 1 109 ? 14.422 -8.593 -1.891 1.00 52.94 109 ASN A CA 1
ATOM 868 C C . ASN A 1 109 ? 15.182 -7.486 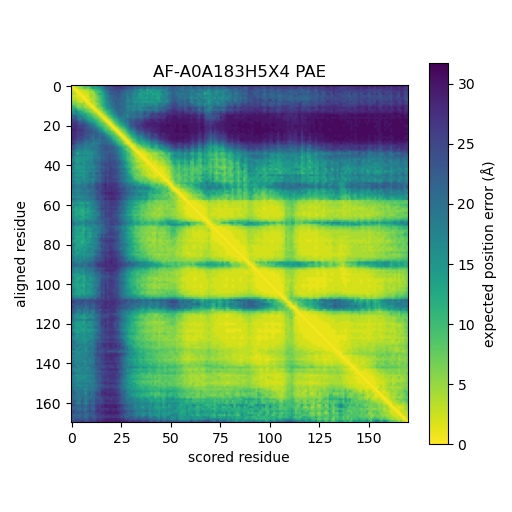-2.657 1.00 52.94 109 ASN A C 1
ATOM 870 O O . ASN A 1 109 ? 16.174 -6.966 -2.140 1.00 52.94 109 ASN A O 1
ATOM 874 N N . ASP A 1 110 ? 14.702 -7.059 -3.827 1.00 54.34 110 ASP A N 1
ATOM 875 C CA . ASP A 1 110 ? 15.352 -6.028 -4.654 1.00 54.34 110 ASP A CA 1
ATOM 876 C C . ASP A 1 110 ? 15.089 -4.581 -4.200 1.00 54.34 110 ASP A C 1
ATOM 878 O O . ASP A 1 110 ? 15.820 -3.658 -4.575 1.00 54.34 110 ASP A O 1
ATOM 882 N N . ILE A 1 111 ? 14.073 -4.341 -3.366 1.00 57.59 111 ILE A N 1
ATOM 883 C CA . ILE A 1 111 ? 13.716 -2.983 -2.919 1.00 57.59 111 ILE A CA 1
ATOM 884 C C . ILE A 1 111 ? 14.576 -2.524 -1.738 1.00 57.59 111 ILE A C 1
ATOM 886 O O . ILE A 1 111 ? 14.817 -1.324 -1.579 1.00 57.59 111 ILE A O 1
ATOM 890 N N . SER A 1 112 ? 15.161 -3.464 -0.994 1.00 53.22 112 SER A N 1
ATOM 891 C CA . SER A 1 112 ? 16.131 -3.186 0.074 1.00 53.22 112 SER A CA 1
ATOM 892 C C . SER A 1 112 ? 17.347 -2.367 -0.400 1.00 53.22 112 SER A C 1
ATOM 894 O O . SER A 1 112 ? 17.895 -1.576 0.370 1.00 53.22 112 SER A O 1
ATOM 896 N N . GLN A 1 113 ? 17.721 -2.473 -1.682 1.00 57.62 113 GLN A N 1
ATOM 897 C CA . GLN A 1 113 ? 18.809 -1.696 -2.291 1.00 57.62 113 GLN A CA 1
ATOM 898 C C . GLN A 1 113 ? 18.382 -0.280 -2.717 1.00 57.62 113 GLN A C 1
ATOM 900 O O . GLN A 1 113 ? 19.224 0.593 -2.932 1.00 57.62 113 GLN A O 1
ATOM 905 N N . ARG A 1 114 ? 17.075 -0.010 -2.818 1.00 72.56 114 ARG A N 1
ATOM 906 C CA . ARG A 1 114 ? 16.506 1.271 -3.269 1.00 72.56 114 ARG A CA 1
ATOM 907 C C . ARG A 1 114 ? 15.891 2.025 -2.099 1.00 72.56 114 ARG A C 1
ATOM 909 O O . ARG A 1 114 ? 14.680 2.233 -2.030 1.00 72.56 114 ARG A O 1
ATOM 916 N N . ARG A 1 115 ? 16.761 2.470 -1.188 1.00 77.69 115 ARG A N 1
ATOM 917 C CA . ARG A 1 115 ? 16.398 3.116 0.086 1.00 77.69 115 ARG A CA 1
ATOM 918 C C . ARG A 1 115 ? 15.342 4.218 -0.053 1.00 77.69 115 ARG A C 1
ATOM 920 O O . ARG A 1 115 ? 14.424 4.264 0.754 1.00 77.69 115 ARG A O 1
ATOM 927 N N . THR A 1 116 ? 15.441 5.072 -1.070 1.00 82.25 116 THR A N 1
ATOM 928 C CA . THR A 1 116 ? 14.479 6.162 -1.301 1.00 82.25 116 THR A CA 1
ATOM 929 C C . THR A 1 116 ? 13.090 5.649 -1.667 1.00 82.25 116 THR A C 1
ATOM 931 O O . THR A 1 116 ? 12.101 6.132 -1.132 1.00 82.25 116 THR A O 1
ATOM 934 N N . PHE A 1 117 ? 12.994 4.640 -2.533 1.00 84.31 117 PHE A N 1
ATOM 935 C CA . PHE A 1 117 ? 11.716 4.030 -2.899 1.00 84.31 117 PHE A CA 1
ATOM 936 C C . PHE A 1 117 ? 11.070 3.317 -1.707 1.00 84.31 117 PHE A C 1
ATOM 938 O O . PHE A 1 117 ? 9.878 3.484 -1.456 1.00 84.31 117 PHE A O 1
ATOM 945 N N . ALA A 1 118 ? 11.868 2.593 -0.923 1.00 84.94 118 ALA A N 1
ATOM 946 C CA . ALA A 1 118 ? 11.391 1.955 0.294 1.00 84.94 118 ALA A CA 1
ATOM 947 C C . ALA A 1 118 ? 10.897 2.988 1.332 1.00 84.94 118 ALA A C 1
ATOM 949 O O . ALA A 1 118 ? 9.847 2.798 1.937 1.00 84.94 118 ALA A O 1
ATOM 950 N N . GLN A 1 119 ? 11.576 4.133 1.479 1.00 85.88 119 GLN A N 1
ATOM 951 C CA . GLN A 1 119 ? 11.084 5.239 2.314 1.00 85.88 119 GLN A CA 1
ATOM 952 C C . GLN A 1 119 ? 9.730 5.769 1.832 1.00 85.88 119 GLN A C 1
ATOM 954 O O . GLN A 1 119 ? 8.842 5.977 2.653 1.00 85.88 119 GLN A O 1
ATOM 959 N N . GLN A 1 120 ? 9.546 5.946 0.520 1.00 87.75 120 GLN A N 1
ATOM 960 C CA . GLN A 1 120 ? 8.262 6.387 -0.035 1.00 87.75 120 GLN A CA 1
ATOM 961 C C . GLN A 1 120 ? 7.143 5.370 0.224 1.00 87.75 120 GLN A C 1
ATOM 963 O O . GLN A 1 120 ? 6.038 5.754 0.595 1.00 87.75 120 GLN A O 1
ATOM 968 N N . CYS A 1 121 ? 7.437 4.071 0.128 1.00 89.94 121 CYS A N 1
ATOM 969 C CA . CYS A 1 121 ? 6.477 3.037 0.508 1.00 89.94 121 CYS A CA 1
ATOM 970 C C . CYS A 1 121 ? 6.100 3.143 1.995 1.00 89.94 121 CYS A C 1
ATOM 972 O O . CYS A 1 121 ? 4.915 3.105 2.317 1.00 89.94 121 CYS A O 1
ATOM 974 N N . CYS A 1 122 ? 7.072 3.342 2.897 1.00 89.00 122 CYS A N 1
ATOM 975 C CA . CYS A 1 122 ? 6.779 3.560 4.318 1.00 89.00 122 CYS A CA 1
ATOM 976 C C . CYS A 1 122 ? 5.882 4.786 4.538 1.00 89.00 122 CYS A C 1
ATOM 978 O O . CYS A 1 122 ? 4.925 4.684 5.298 1.00 89.00 122 CYS A O 1
ATOM 980 N N . LEU A 1 123 ? 6.132 5.904 3.847 1.00 89.12 123 LEU A N 1
ATOM 981 C CA . LEU A 1 123 ? 5.299 7.110 3.950 1.00 89.12 123 LEU A CA 1
ATOM 982 C C . LEU A 1 123 ? 3.841 6.842 3.548 1.00 89.12 123 LEU A C 1
ATOM 984 O O . LEU A 1 123 ? 2.924 7.274 4.246 1.00 89.12 123 LEU A O 1
ATOM 988 N N . VAL A 1 124 ? 3.616 6.094 2.464 1.00 92.00 124 VAL A N 1
ATOM 989 C CA . VAL A 1 124 ? 2.264 5.696 2.034 1.00 92.00 124 VAL A CA 1
ATOM 990 C C . VAL A 1 124 ? 1.582 4.828 3.093 1.00 92.00 124 VAL A C 1
ATOM 992 O O . VAL A 1 124 ? 0.434 5.086 3.457 1.00 92.00 124 VAL A O 1
ATOM 995 N N . LEU A 1 125 ? 2.279 3.818 3.620 1.00 93.31 125 LEU A N 1
ATOM 996 C CA . LEU A 1 125 ? 1.732 2.941 4.659 1.00 93.31 125 LEU A CA 1
ATOM 997 C C . LEU A 1 125 ? 1.414 3.722 5.946 1.00 93.31 125 LEU A C 1
ATOM 999 O O . LEU A 1 125 ? 0.344 3.542 6.527 1.00 93.31 125 LEU A O 1
ATOM 1003 N N . GLU A 1 126 ? 2.302 4.627 6.367 1.00 91.00 126 GLU A N 1
ATOM 1004 C CA . GLU A 1 126 ? 2.096 5.501 7.529 1.00 91.00 126 GLU A CA 1
ATOM 1005 C C . GLU A 1 126 ? 0.872 6.397 7.340 1.00 91.00 126 GLU A C 1
ATOM 1007 O O . GLU A 1 126 ? 0.077 6.566 8.269 1.00 91.00 126 GLU A O 1
ATOM 1012 N N . TYR A 1 127 ? 0.691 6.934 6.132 1.00 90.81 127 TYR A N 1
ATOM 1013 C CA . TYR A 1 127 ? -0.454 7.767 5.791 1.00 90.81 127 TYR A CA 1
ATOM 1014 C C . TYR A 1 127 ? -1.774 6.993 5.909 1.00 90.81 127 TYR A C 1
ATOM 1016 O O . TYR A 1 127 ? -2.694 7.460 6.584 1.00 90.81 127 TYR A O 1
ATOM 1024 N N . ILE A 1 128 ? -1.851 5.775 5.357 1.00 92.06 128 ILE A N 1
ATOM 1025 C CA . ILE A 1 128 ? -3.041 4.910 5.472 1.00 92.06 128 ILE A CA 1
ATOM 1026 C C . ILE A 1 128 ? -3.346 4.595 6.943 1.00 92.06 128 ILE A C 1
ATOM 1028 O O . ILE A 1 128 ? -4.494 4.716 7.380 1.00 92.06 128 ILE A O 1
ATOM 1032 N N . VAL A 1 129 ? -2.327 4.242 7.733 1.00 91.25 129 VAL A N 1
ATOM 1033 C CA . VAL A 1 129 ? -2.498 3.936 9.163 1.00 91.25 129 VAL A CA 1
ATOM 1034 C C . VAL A 1 129 ? -2.993 5.157 9.938 1.00 91.25 129 VAL A C 1
ATOM 1036 O O . VAL A 1 129 ? -3.908 5.044 10.758 1.00 91.25 129 VAL A O 1
ATOM 1039 N N . LYS A 1 130 ? -2.440 6.344 9.666 1.00 90.25 130 LYS A N 1
ATOM 1040 C CA . LYS A 1 130 ? -2.880 7.595 10.297 1.00 90.25 130 LYS A CA 1
ATOM 1041 C C . LYS A 1 130 ? -4.353 7.886 9.997 1.00 90.25 130 LYS A C 1
ATOM 1043 O O . LYS A 1 130 ? -5.108 8.178 10.922 1.00 90.25 130 LYS A O 1
ATOM 1048 N N . ARG A 1 131 ? -4.778 7.751 8.738 1.00 89.69 131 ARG A N 1
ATOM 1049 C CA . ARG A 1 131 ? -6.182 7.955 8.342 1.00 89.69 131 ARG A CA 1
ATOM 1050 C C . ARG A 1 131 ? -7.122 6.916 8.950 1.00 89.69 131 ARG A C 1
ATOM 1052 O O . ARG A 1 131 ? -8.205 7.266 9.413 1.00 89.69 131 ARG A O 1
ATOM 1059 N N . THR A 1 132 ? -6.678 5.664 9.051 1.00 89.81 132 THR A N 1
ATOM 1060 C CA . THR A 1 132 ? -7.439 4.594 9.718 1.00 89.81 132 THR A CA 1
ATOM 1061 C C . THR A 1 132 ? -7.706 4.952 11.179 1.00 89.81 132 THR A C 1
ATOM 1063 O O . THR A 1 132 ? -8.833 4.843 11.656 1.00 89.81 132 THR A O 1
ATOM 1066 N N . ARG A 1 133 ? -6.688 5.444 11.896 1.00 87.19 133 ARG A N 1
ATOM 1067 C CA . ARG A 1 133 ? -6.823 5.869 13.301 1.00 87.19 133 ARG A CA 1
ATOM 1068 C C . ARG A 1 133 ? -7.798 7.024 13.481 1.00 87.19 133 ARG A C 1
ATOM 1070 O O . ARG A 1 133 ? -8.543 7.046 14.457 1.00 87.19 133 ARG A O 1
ATOM 1077 N N . ASN A 1 134 ? -7.824 7.940 12.521 1.00 88.94 134 ASN A N 1
ATOM 1078 C CA . ASN A 1 134 ? -8.796 9.026 12.477 1.00 88.94 134 ASN A CA 1
ATOM 1079 C C . ASN A 1 134 ? -10.203 8.564 12.053 1.00 88.94 134 ASN A C 1
ATOM 1081 O O . ASN A 1 134 ? -11.113 9.385 11.985 1.00 88.94 134 ASN A O 1
ATOM 1085 N N . LYS A 1 135 ? -10.403 7.263 11.791 1.00 87.75 135 LYS A N 1
ATOM 1086 C CA . LYS A 1 135 ? -11.647 6.663 11.279 1.00 87.75 135 LYS A CA 1
ATOM 1087 C C . LYS A 1 135 ? -12.061 7.199 9.904 1.00 87.75 135 LYS A C 1
ATOM 1089 O O . LYS A 1 135 ? -13.233 7.148 9.543 1.00 87.75 135 LYS A O 1
ATOM 1094 N N . GLU A 1 136 ? -11.095 7.687 9.130 1.00 87.75 136 GLU A N 1
ATOM 1095 C CA . GLU A 1 136 ? -11.306 8.245 7.791 1.00 87.75 136 GLU A CA 1
ATOM 1096 C C . GLU A 1 136 ? -11.271 7.169 6.695 1.00 87.75 136 GLU A C 1
ATOM 1098 O O . GLU A 1 136 ? -11.731 7.416 5.584 1.00 87.75 136 GLU A O 1
ATOM 1103 N N . CYS A 1 137 ? -10.746 5.977 6.987 1.00 89.12 137 CYS A N 1
ATOM 1104 C CA . CYS A 1 137 ? -10.710 4.837 6.071 1.00 89.12 137 CYS A CA 1
ATOM 1105 C C . CYS A 1 137 ? -10.781 3.501 6.825 1.00 89.12 137 CYS A C 1
ATOM 1107 O O . CYS A 1 137 ? -10.689 3.459 8.056 1.00 89.12 137 CYS A O 1
ATOM 1109 N N . ILE A 1 138 ? -10.980 2.416 6.077 1.00 90.12 138 ILE A N 1
ATOM 1110 C CA . ILE A 1 138 ? -11.033 1.046 6.592 1.00 90.12 138 ILE A CA 1
ATOM 1111 C C . ILE A 1 138 ? -9.695 0.357 6.305 1.00 90.12 138 ILE A C 1
ATOM 1113 O O . ILE A 1 138 ? -9.159 0.437 5.198 1.00 90.12 138 ILE A O 1
ATOM 1117 N N . LEU A 1 139 ? -9.171 -0.342 7.313 1.00 91.12 139 LEU A N 1
ATOM 1118 C CA . LEU A 1 139 ? -7.955 -1.141 7.218 1.00 91.12 139 LEU A CA 1
ATOM 1119 C C . LEU A 1 139 ? -8.107 -2.407 8.072 1.00 91.12 139 LEU A C 1
ATOM 1121 O O . LEU A 1 139 ? -8.202 -2.335 9.294 1.00 91.12 139 LEU A O 1
ATOM 1125 N N . SER A 1 140 ? -8.134 -3.569 7.422 1.00 90.38 140 SER A N 1
ATOM 1126 C CA . SER A 1 140 ? -8.389 -4.874 8.042 1.00 90.38 140 SER A CA 1
ATOM 1127 C C . SER A 1 140 ? -7.197 -5.823 7.882 1.00 90.38 140 SER A C 1
ATOM 1129 O O . SER A 1 140 ? -7.182 -6.693 7.015 1.00 90.38 140 SER A O 1
ATOM 1131 N N . LEU A 1 141 ? -6.196 -5.705 8.758 1.00 86.81 141 LEU A N 1
ATOM 1132 C CA . LEU A 1 141 ? -4.935 -6.461 8.641 1.00 86.81 141 LEU A CA 1
ATOM 1133 C C . LEU A 1 141 ? -4.973 -7.882 9.228 1.00 86.81 141 LEU A C 1
ATOM 1135 O O . LEU A 1 141 ? -4.080 -8.683 8.965 1.00 86.81 141 LEU A O 1
ATOM 1139 N N . HIS A 1 142 ? -6.026 -8.237 9.966 1.00 84.12 142 HIS A N 1
ATOM 1140 C CA . HIS A 1 142 ? -6.141 -9.512 10.688 1.00 84.12 142 HIS A CA 1
ATOM 1141 C C . HIS A 1 142 ? -6.013 -10.771 9.807 1.00 84.12 142 HIS A C 1
ATOM 1143 O O . HIS A 1 142 ? -5.597 -11.818 10.302 1.00 84.12 142 HIS A O 1
ATOM 1149 N N . LYS A 1 143 ? -6.355 -10.685 8.513 1.00 85.25 143 LYS A N 1
ATOM 1150 C CA . LYS A 1 143 ? -6.225 -11.786 7.533 1.00 85.25 143 LYS A CA 1
ATOM 1151 C C . LYS A 1 143 ? -4.851 -11.859 6.860 1.00 85.25 143 LYS A C 1
ATOM 1153 O O . LYS A 1 143 ? -4.602 -12.790 6.105 1.00 85.25 143 LYS A O 1
ATOM 1158 N N . HIS A 1 144 ? -3.967 -10.898 7.122 1.00 86.88 144 HIS A N 1
ATOM 1159 C CA . HIS A 1 144 ? -2.682 -10.735 6.438 1.00 86.88 144 HIS A CA 1
ATOM 1160 C C . HIS A 1 144 ? -1.488 -10.787 7.407 1.00 86.88 144 HIS A C 1
ATOM 1162 O O . HIS A 1 144 ? -0.462 -10.156 7.153 1.00 86.88 144 HIS A O 1
ATOM 1168 N N . LYS A 1 145 ? -1.614 -11.545 8.508 1.00 85.19 145 LYS A N 1
ATOM 1169 C CA . LYS A 1 145 ? -0.619 -11.619 9.596 1.00 85.19 145 LYS A CA 1
ATOM 1170 C C . LYS A 1 145 ? 0.794 -11.932 9.108 1.00 85.19 145 LYS A C 1
ATOM 1172 O O . LYS A 1 145 ? 1.709 -11.194 9.443 1.00 85.19 145 LYS A O 1
ATOM 1177 N N . ASP A 1 146 ? 0.959 -12.931 8.245 1.00 86.38 146 ASP A N 1
ATOM 1178 C CA . ASP A 1 146 ? 2.281 -13.338 7.743 1.00 86.38 146 ASP A CA 1
ATOM 1179 C C . ASP A 1 146 ? 3.011 -12.196 7.012 1.00 86.38 146 ASP A C 1
ATOM 1181 O O . ASP A 1 146 ? 4.223 -12.005 7.155 1.00 86.38 146 ASP A O 1
ATOM 1185 N N . ILE A 1 147 ? 2.258 -11.391 6.252 1.00 86.12 147 ILE A N 1
ATOM 1186 C CA . ILE A 1 147 ? 2.785 -10.228 5.529 1.00 86.12 147 ILE A CA 1
ATOM 1187 C C . ILE A 1 147 ? 3.175 -9.137 6.529 1.00 86.12 147 ILE A C 1
ATOM 1189 O O . ILE A 1 147 ? 4.245 -8.545 6.394 1.00 86.12 147 ILE A O 1
ATOM 1193 N N . MET A 1 148 ? 2.348 -8.894 7.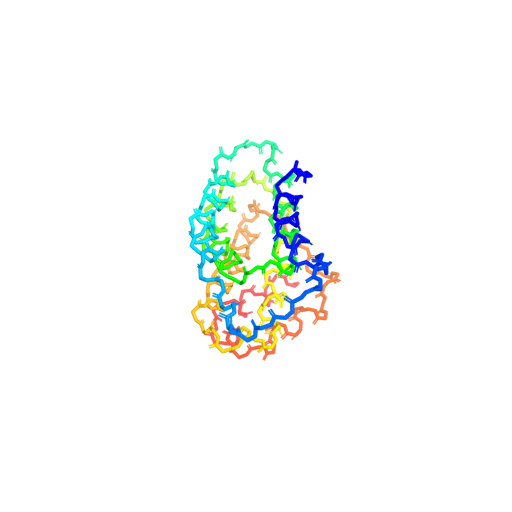549 1.00 87.44 148 MET A N 1
ATOM 1194 C CA . MET A 1 148 ? 2.634 -7.899 8.590 1.00 87.44 148 MET A CA 1
ATOM 1195 C C . MET A 1 148 ? 3.854 -8.283 9.425 1.00 87.44 148 MET A C 1
ATOM 1197 O O . MET A 1 148 ? 4.735 -7.452 9.634 1.00 87.44 148 MET A O 1
ATOM 1201 N N . GLU A 1 149 ? 3.976 -9.548 9.823 1.00 85.62 149 GLU A N 1
ATOM 1202 C CA . GLU A 1 149 ? 5.152 -10.040 10.539 1.00 85.62 149 GLU A CA 1
ATOM 1203 C C . GLU A 1 149 ? 6.432 -9.884 9.714 1.00 85.62 149 GLU A C 1
ATOM 1205 O O . GLU A 1 149 ? 7.481 -9.503 10.242 1.00 85.62 149 GLU A O 1
ATOM 1210 N N . THR A 1 150 ? 6.362 -10.179 8.414 1.00 86.88 150 THR A N 1
ATOM 1211 C CA . THR A 1 150 ? 7.500 -10.025 7.500 1.00 86.88 150 THR A CA 1
ATOM 1212 C C . THR A 1 150 ? 7.873 -8.551 7.341 1.00 86.88 150 THR A C 1
ATOM 1214 O O . THR A 1 150 ? 9.050 -8.203 7.451 1.00 86.88 150 THR A O 1
ATOM 1217 N N . LEU A 1 151 ? 6.878 -7.677 7.176 1.00 85.81 151 LEU A N 1
ATOM 1218 C CA . LEU A 1 151 ? 7.054 -6.229 7.081 1.00 85.81 151 LEU A CA 1
ATOM 1219 C C . LEU A 1 151 ? 7.703 -5.645 8.347 1.00 85.81 151 LEU A C 1
ATOM 1221 O O . LEU A 1 151 ? 8.655 -4.871 8.258 1.00 85.81 151 LEU A O 1
ATOM 1225 N N . MET A 1 152 ? 7.248 -6.050 9.536 1.00 83.50 152 MET A N 1
ATOM 1226 C CA . MET A 1 152 ? 7.816 -5.596 10.815 1.00 83.50 152 MET A CA 1
ATOM 1227 C C . MET A 1 152 ? 9.275 -6.041 11.010 1.00 83.50 152 MET A C 1
ATOM 1229 O O . MET A 1 152 ? 10.042 -5.398 11.733 1.00 83.50 152 MET A O 1
ATOM 1233 N N . LYS A 1 153 ? 9.696 -7.134 10.363 1.00 83.75 153 LYS A N 1
ATOM 1234 C CA . LYS A 1 153 ? 11.086 -7.614 10.412 1.00 83.75 153 LYS A CA 1
ATOM 1235 C C . LYS A 1 153 ? 12.020 -6.786 9.520 1.00 83.75 153 LYS A C 1
ATOM 1237 O O . LYS A 1 153 ? 13.221 -6.758 9.813 1.00 83.75 153 LYS A O 1
ATOM 1242 N N . THR A 1 154 ? 11.502 -6.086 8.506 1.00 81.44 154 THR A N 1
ATOM 1243 C CA . THR A 1 154 ? 12.288 -5.289 7.553 1.00 81.44 154 THR A CA 1
ATOM 1244 C C . THR A 1 154 ? 12.990 -4.109 8.237 1.00 81.44 154 THR A C 1
ATOM 1246 O O . THR A 1 154 ? 12.373 -3.312 8.943 1.00 81.44 154 THR A O 1
ATOM 1249 N N . THR A 1 155 ? 14.296 -3.949 7.997 1.00 78.81 155 THR A N 1
ATOM 1250 C CA . THR A 1 155 ? 15.139 -2.932 8.658 1.00 78.81 155 THR A CA 1
ATOM 1251 C C . THR A 1 155 ? 14.613 -1.509 8.488 1.00 78.81 155 THR A C 1
ATOM 1253 O O . THR A 1 155 ? 14.641 -0.725 9.433 1.00 78.81 155 THR A O 1
ATOM 1256 N N . ILE A 1 156 ? 14.101 -1.172 7.301 1.00 77.81 156 ILE A N 1
ATOM 1257 C CA . ILE A 1 156 ? 13.610 0.179 7.027 1.00 77.81 156 ILE A CA 1
ATOM 1258 C C . ILE A 1 156 ? 12.333 0.507 7.807 1.00 77.81 156 ILE A C 1
ATOM 1260 O O . ILE A 1 156 ? 12.188 1.629 8.289 1.00 77.81 156 ILE A O 1
ATOM 1264 N N . VAL A 1 157 ? 11.466 -0.491 8.008 1.00 75.94 157 VAL A N 1
ATOM 1265 C CA . VAL A 1 157 ? 10.233 -0.370 8.793 1.00 75.94 157 VAL A CA 1
ATOM 1266 C C . VAL A 1 157 ? 10.570 -0.176 10.268 1.00 75.94 157 VAL A C 1
ATOM 1268 O O . VAL A 1 157 ? 10.033 0.733 10.895 1.00 75.94 157 VAL A O 1
ATOM 1271 N N . LYS A 1 158 ? 11.540 -0.938 10.793 1.00 77.19 158 LYS A N 1
ATOM 1272 C CA . LYS A 1 158 ? 12.053 -0.769 12.166 1.00 77.19 158 LYS A CA 1
ATOM 1273 C C . LYS A 1 158 ? 12.620 0.623 12.441 1.00 77.19 158 LYS A C 1
ATOM 1275 O O . LYS A 1 158 ? 12.570 1.083 13.573 1.00 77.19 158 LYS A O 1
ATOM 1280 N N . SER A 1 159 ? 13.172 1.280 11.421 1.00 73.00 159 SER A N 1
ATOM 1281 C CA . SER A 1 159 ? 13.702 2.645 11.523 1.00 73.00 159 SER A CA 1
ATOM 1282 C C . SER A 1 159 ? 12.680 3.751 11.227 1.00 73.00 159 SER A C 1
ATOM 1284 O O . SER A 1 159 ? 13.047 4.923 11.236 1.00 73.00 159 SER A O 1
ATOM 1286 N N . SER A 1 160 ? 11.431 3.395 10.915 1.00 74.06 160 SER A N 1
ATOM 1287 C CA . SER A 1 160 ? 10.365 4.333 10.535 1.00 74.06 160 SER A CA 1
ATOM 1288 C C . SER A 1 160 ? 9.296 4.453 11.622 1.00 74.06 160 SER A C 1
ATOM 1290 O O . SER A 1 160 ? 9.155 3.560 12.458 1.00 74.06 160 SER A O 1
ATOM 1292 N N . ALA A 1 161 ? 8.500 5.525 11.583 1.00 74.88 161 ALA A N 1
ATOM 1293 C CA . ALA A 1 161 ? 7.378 5.710 12.507 1.00 74.88 161 ALA A CA 1
ATOM 1294 C C . ALA A 1 161 ? 6.240 4.699 12.253 1.00 74.88 161 ALA A C 1
ATOM 1296 O O . ALA A 1 161 ? 5.350 4.530 13.090 1.00 74.88 161 ALA A O 1
ATOM 1297 N N . LEU A 1 162 ? 6.267 4.008 11.108 1.00 76.12 162 LEU A N 1
ATOM 1298 C CA . LEU A 1 162 ? 5.321 2.969 10.722 1.00 76.12 162 LEU A CA 1
ATOM 1299 C C . LEU A 1 162 ? 5.196 1.846 11.752 1.00 76.12 162 LEU A C 1
ATOM 1301 O O . LEU A 1 162 ? 4.081 1.397 11.999 1.00 76.12 162 LEU A O 1
ATOM 1305 N N . LEU A 1 163 ? 6.297 1.392 12.358 1.00 72.31 163 LEU A N 1
ATOM 1306 C CA . LEU A 1 163 ? 6.270 0.247 13.275 1.00 72.31 163 LEU A CA 1
ATOM 1307 C C . LEU A 1 163 ? 5.423 0.542 14.521 1.00 72.31 163 LEU A C 1
ATOM 1309 O O . LEU A 1 163 ? 4.484 -0.194 14.825 1.00 72.31 163 LEU A O 1
ATOM 1313 N N . ASP A 1 164 ? 5.688 1.674 15.177 1.00 73.25 164 ASP A N 1
ATOM 1314 C CA . ASP A 1 164 ? 4.892 2.161 16.311 1.00 73.25 164 ASP A CA 1
ATOM 1315 C C . ASP A 1 164 ? 3.438 2.421 15.914 1.00 73.25 164 ASP A C 1
ATOM 1317 O O . ASP A 1 164 ? 2.521 2.410 16.745 1.00 73.25 164 ASP A O 1
ATOM 1321 N N . ASN A 1 165 ? 3.219 2.701 14.628 1.00 72.56 165 ASN A N 1
ATOM 1322 C CA . ASN A 1 165 ? 1.902 2.955 14.099 1.00 72.56 165 ASN A CA 1
ATOM 1323 C C . ASN A 1 165 ? 1.098 1.662 13.860 1.00 72.56 165 ASN A C 1
ATOM 1325 O O . ASN A 1 165 ? -0.083 1.602 14.213 1.00 72.56 165 ASN A O 1
ATOM 1329 N N . LEU A 1 166 ? 1.741 0.614 13.353 1.00 71.69 166 LEU A N 1
ATOM 1330 C CA . LEU A 1 166 ? 1.120 -0.685 13.093 1.00 71.69 166 LEU A CA 1
ATOM 1331 C C . LEU A 1 166 ? 0.750 -1.432 14.373 1.00 71.69 166 LEU A C 1
ATOM 1333 O O . LEU A 1 166 ? -0.353 -1.960 14.456 1.00 71.69 166 LEU A O 1
ATOM 1337 N N . LEU A 1 167 ? 1.608 -1.388 15.397 1.00 69.00 167 LEU A N 1
ATOM 1338 C CA . LEU A 1 167 ? 1.375 -2.076 16.676 1.00 69.00 167 LEU A CA 1
ATOM 1339 C C . LEU A 1 167 ? 0.114 -1.612 17.428 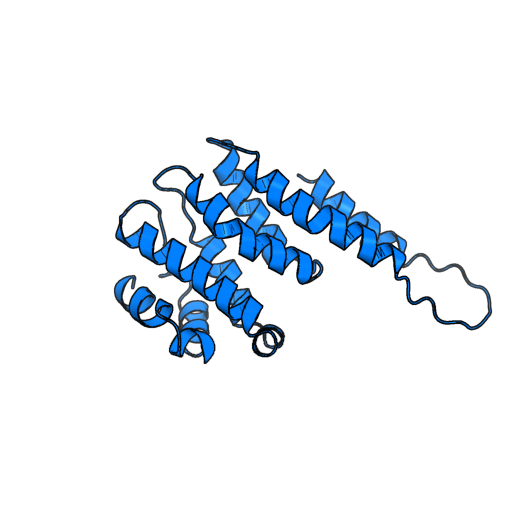1.00 69.00 167 LEU A C 1
ATOM 1341 O O . LEU A 1 167 ? -0.323 -2.286 18.352 1.00 69.00 167 LEU A O 1
ATOM 1345 N N . LYS A 1 168 ? -0.474 -0.460 17.072 1.00 68.88 168 LYS A N 1
ATOM 1346 C CA . LYS A 1 168 ? -1.734 0.031 17.676 1.00 68.88 168 LYS A CA 1
ATOM 1347 C C . LYS A 1 168 ? -2.954 -0.149 16.766 1.00 68.88 168 LYS A C 1
ATOM 1349 O O . LYS A 1 168 ? -4.016 0.378 17.084 1.00 68.88 168 LYS A O 1
ATOM 1354 N N . CYS A 1 169 ? -2.774 -0.782 15.608 1.00 61.22 169 CYS A N 1
ATOM 1355 C CA . CYS A 1 169 ? -3.831 -1.089 14.643 1.00 61.22 169 CYS A CA 1
ATOM 1356 C C . CYS A 1 169 ? -4.173 -2.587 14.589 1.00 61.22 169 CYS A C 1
ATOM 1358 O O . CYS A 1 169 ? -5.061 -2.956 13.822 1.00 61.22 169 CYS A O 1
ATOM 1360 N N . GLU A 1 170 ? -3.475 -3.416 15.372 1.00 54.22 170 GLU A N 1
ATOM 1361 C CA . GLU A 1 170 ? -3.837 -4.813 15.656 1.00 54.22 170 GLU A CA 1
ATOM 1362 C C . GLU A 1 170 ? -4.959 -4.931 16.692 1.00 54.22 170 GLU A C 1
ATOM 1364 O O . GLU A 1 170 ? -5.015 -4.087 17.618 1.00 54.22 170 GLU A O 1
#

Radius of gyration: 18.29 Å; Cα contacts (8 Å, |Δi|>4): 134; chains: 1; bounding box: 43×29×58 Å

Mean predicted aligned error: 12.45 Å

Solvent-accessible surface area (backbone atoms only — not comparable to full-atom values): 10030 Å² total; per-residue (Å²): 108,70,62,61,58,43,56,60,49,51,72,60,56,74,76,71,71,90,76,92,73,90,81,94,73,86,82,76,67,69,70,65,53,56,55,47,66,59,45,32,56,49,55,37,52,52,64,59,71,62,71,64,83,62,45,61,68,43,50,56,50,53,33,51,56,64,71,43,92,62,62,65,68,43,47,50,41,41,48,70,43,40,56,63,45,57,66,67,45,58,78,56,45,75,43,40,67,45,50,51,48,50,45,49,52,59,63,40,80,75,36,72,80,38,57,68,60,43,50,42,43,48,52,45,50,36,50,53,52,53,36,34,75,71,63,42,29,39,72,68,60,85,88,44,51,73,60,51,57,52,39,63,67,35,70,69,39,66,74,38,74,41,46,76,51,50,73,72,72,110

Secondary structure (DSSP, 8-state):
-HHHHHHHHHHHHTT--------------HHHHHHHHHHHHHHHHHHHT--TTHHHHHHHHHHHHHHSS--HHHHHHHHHHHHHHHHHSPTT-B-HHHHHHHHHHHHSTTGGG-HHHHHHHHHHHHHHHHHHHTTSSB--GGG-HHHHHHHHHSHHHHTSTHHHHHTT--

Organism: NCBI:txid387005

Nearest PDB structures (foldseek):
  4u3j-assembly1_C  TM=4.939E-01  e=5.445E-01  Saccharomyces cerevisiae
  5h7c-assembly2_C  TM=5.079E-01  e=1.155E+00  Staphylococcus aureus
  8fbk-assembly1_A  TM=5.202E-01  e=2.449E+00  synthetic construct
  6xh5-assembly2_E  TM=5.284E-01  e=3.479E+00  synthetic construct
  7vdv-assembly1_Q  TM=5.139E-01  e=9.966E+00  Homo sapiens

pLDDT: 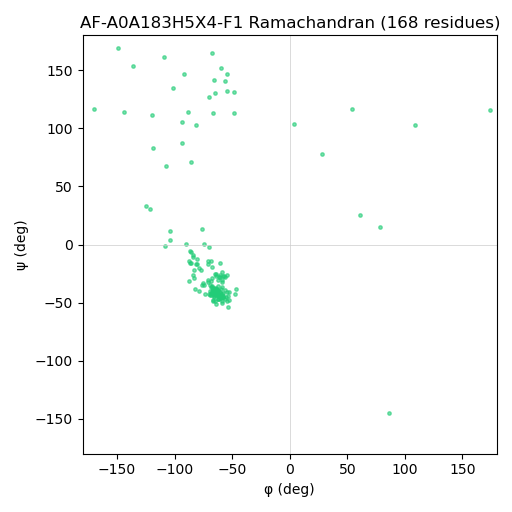mean 70.9, std 17.47, range [31.78, 93.62]

Sequence (170 aa):
MSYIYNVINYNLSESNSDDTTSEVSSINHPRTYDYLIKIVPAIAHLLLSFDGAELFDHVEQVVALLKSSIFWKVKQALIIELPYFIEKCASHADFTTLFVAVSLLLTENDISQRRTFAQQCCLVLEYIVKRTRNKECILSLHKHKDIMETLMKTTIVKSSALLDNLLKCE